Protein AF-A0A7M3M995-F1 (afdb_monomer)

Solvent-accessible surface area (backbone atoms only — not comparable to full-atom values): 3641 Å² total; per-residue (Å²): 113,77,91,50,48,62,61,50,52,51,56,48,37,74,77,39,54,64,48,74,54,74,43,56,62,84,42,58,68,60,51,53,50,43,50,72,70,63,39,50,70,50,77,64,39,69,42,74,98,79,50,44,51,22,20,47,31,37,46,68,65,128

Sequence (62 aa):
FLRRCGKVVNAMLAVYPYLENYVDARNHAARAWLHWLGFTIEDPQPFGIHGLPFHRFHMERK

Structure (mmCIF, N/CA/C/O backbone):
data_AF-A0A7M3M995-F1
#
_entry.id   AF-A0A7M3M995-F1
#
loo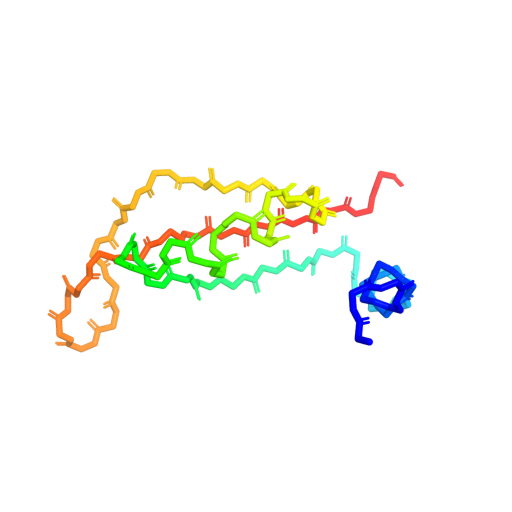p_
_atom_site.group_PDB
_atom_site.id
_atom_site.type_symbol
_atom_site.label_atom_id
_atom_site.label_alt_id
_atom_site.label_comp_id
_atom_site.label_asym_id
_atom_site.label_entity_id
_atom_site.label_seq_id
_atom_site.pdbx_PDB_ins_code
_atom_site.Cartn_x
_atom_site.Cartn_y
_atom_site.Cartn_z
_atom_site.occupancy
_atom_site.B_iso_or_equiv
_atom_site.auth_seq_id
_atom_site.auth_comp_id
_atom_site.auth_asym_id
_atom_site.auth_atom_id
_atom_site.pdbx_PDB_model_num
ATOM 1 N N . PHE A 1 1 ? 3.436 -18.986 -6.057 1.0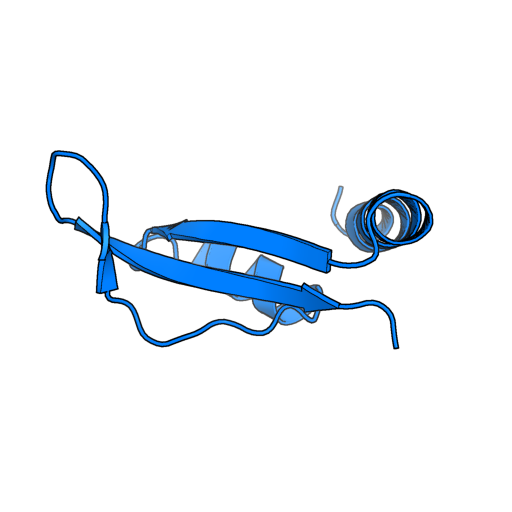0 78.44 1 PHE A N 1
ATOM 2 C CA . PHE A 1 1 ? 2.720 -17.705 -5.891 1.00 78.44 1 PHE A CA 1
ATOM 3 C C . PHE A 1 1 ? 3.684 -16.549 -5.585 1.00 78.44 1 PHE A C 1
ATOM 5 O O . PHE A 1 1 ? 4.061 -15.864 -6.528 1.00 78.44 1 PHE A O 1
ATOM 12 N N . LEU A 1 2 ? 4.203 -16.401 -4.353 1.00 81.06 2 LEU A N 1
ATOM 13 C CA . LEU A 1 2 ? 4.989 -15.228 -3.897 1.00 81.06 2 LEU A CA 1
ATOM 14 C C . LEU A 1 2 ? 6.162 -14.802 -4.805 1.00 81.06 2 LEU A C 1
ATOM 16 O O . LEU A 1 2 ? 6.301 -13.626 -5.121 1.00 81.06 2 LEU A O 1
ATOM 20 N N . ARG A 1 3 ? 6.961 -15.756 -5.310 1.00 82.19 3 ARG A N 1
ATOM 21 C CA . ARG A 1 3 ? 8.120 -15.482 -6.191 1.00 82.19 3 ARG A CA 1
ATOM 22 C C . ARG A 1 3 ? 7.764 -14.810 -7.527 1.00 82.19 3 ARG A C 1
ATOM 24 O O . ARG A 1 3 ? 8.649 -14.291 -8.200 1.00 82.19 3 ARG A O 1
ATOM 31 N N . ARG A 1 4 ? 6.495 -14.856 -7.948 1.00 88.56 4 ARG A N 1
ATOM 32 C CA . ARG A 1 4 ? 6.026 -14.272 -9.216 1.00 88.56 4 ARG A CA 1
ATOM 33 C C . ARG A 1 4 ? 5.318 -12.929 -9.022 1.00 88.56 4 ARG A C 1
ATOM 35 O O . ARG A 1 4 ? 5.240 -12.175 -9.984 1.00 88.56 4 ARG A O 1
ATOM 42 N N . CYS A 1 5 ? 4.874 -12.607 -7.804 1.00 90.81 5 CYS A N 1
ATOM 43 C CA . CYS A 1 5 ? 4.113 -11.390 -7.517 1.00 90.81 5 CYS A CA 1
ATOM 44 C C . CYS A 1 5 ? 4.897 -10.118 -7.869 1.00 90.81 5 CYS A C 1
ATOM 46 O O . CYS A 1 5 ? 4.374 -9.286 -8.599 1.00 90.81 5 CYS A O 1
ATOM 48 N N . GLY A 1 6 ? 6.170 -10.009 -7.467 1.00 90.25 6 GLY A N 1
ATOM 49 C CA . GLY A 1 6 ? 6.990 -8.832 -7.794 1.00 90.25 6 GLY A CA 1
ATOM 50 C C . GLY A 1 6 ? 7.148 -8.596 -9.302 1.00 90.25 6 GLY A C 1
ATOM 51 O O . GLY A 1 6 ? 7.053 -7.467 -9.767 1.00 90.25 6 GLY A O 1
ATOM 52 N N . LYS A 1 7 ? 7.285 -9.664 -10.104 1.00 94.00 7 LYS A N 1
ATOM 53 C CA . LYS A 1 7 ? 7.345 -9.543 -11.574 1.00 94.00 7 LYS A CA 1
ATOM 54 C C . LYS A 1 7 ? 6.039 -9.007 -12.160 1.00 94.00 7 LYS A C 1
ATOM 56 O O . LYS A 1 7 ? 6.076 -8.240 -13.113 1.00 94.00 7 LYS A O 1
ATOM 61 N N . VAL A 1 8 ? 4.902 -9.418 -11.600 1.00 95.31 8 VAL A N 1
ATOM 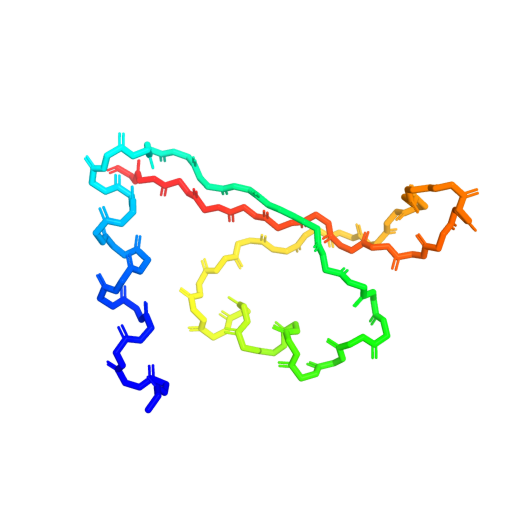62 C CA . VAL A 1 8 ? 3.581 -8.941 -12.029 1.00 95.31 8 VAL A CA 1
ATOM 63 C C . VAL A 1 8 ? 3.384 -7.477 -11.639 1.00 95.31 8 VAL A C 1
ATOM 65 O O . VAL A 1 8 ? 2.969 -6.699 -12.487 1.00 95.31 8 VAL A O 1
ATOM 68 N N . VAL A 1 9 ? 3.753 -7.082 -10.417 1.00 95.25 9 VAL A N 1
ATOM 69 C CA . VAL A 1 9 ? 3.705 -5.674 -9.979 1.00 95.25 9 VAL A CA 1
ATOM 70 C C . VAL A 1 9 ? 4.582 -4.795 -10.875 1.00 95.25 9 VAL A C 1
ATOM 72 O O . VAL A 1 9 ? 4.126 -3.759 -11.344 1.00 95.25 9 VAL A O 1
ATOM 75 N N . ASN A 1 10 ? 5.792 -5.244 -11.223 1.00 94.50 10 ASN A N 1
ATOM 76 C CA . ASN A 1 10 ? 6.658 -4.513 -12.153 1.00 94.50 10 ASN A CA 1
ATOM 77 C C . ASN A 1 10 ? 6.057 -4.405 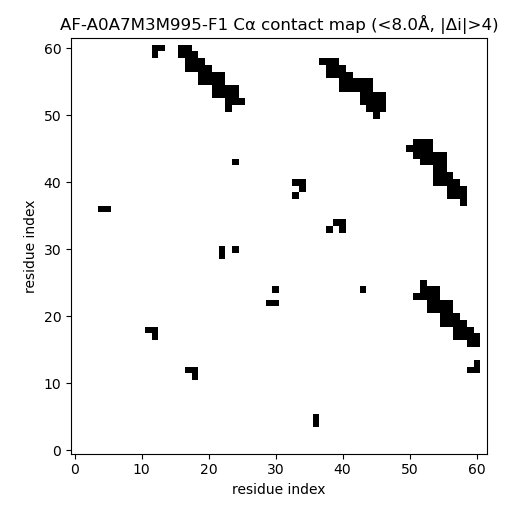-13.563 1.00 94.50 10 ASN A C 1
ATOM 79 O O . ASN A 1 10 ? 6.193 -3.370 -14.208 1.00 9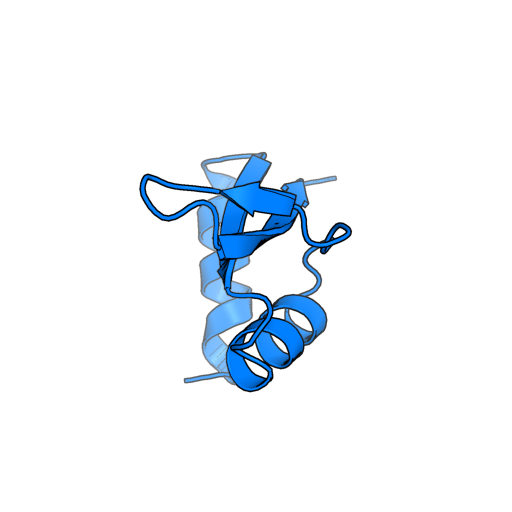4.50 10 ASN A O 1
ATOM 83 N N . ALA A 1 11 ? 5.383 -5.453 -14.046 1.00 95.62 11 ALA A N 1
ATOM 84 C CA . ALA A 1 11 ? 4.685 -5.406 -15.328 1.00 95.62 11 ALA A CA 1
ATOM 85 C C . ALA A 1 11 ? 3.495 -4.432 -15.295 1.00 95.62 11 ALA A C 1
ATOM 87 O O . ALA A 1 11 ? 3.280 -3.707 -16.261 1.00 95.62 11 ALA A O 1
ATOM 88 N N . MET A 1 12 ? 2.761 -4.367 -14.179 1.00 96.06 12 MET A N 1
ATOM 89 C CA . MET A 1 12 ? 1.714 -3.363 -13.970 1.00 96.06 12 MET A CA 1
ATOM 90 C C . MET A 1 12 ? 2.306 -1.949 -13.969 1.00 96.06 12 MET A C 1
ATOM 92 O O . MET A 1 12 ? 1.808 -1.097 -14.695 1.00 96.06 12 MET A O 1
ATOM 96 N N . LEU A 1 13 ? 3.413 -1.727 -13.250 1.00 96.25 13 LEU A N 1
ATOM 97 C CA . LEU A 1 13 ? 4.115 -0.437 -13.197 1.00 96.25 13 LEU A CA 1
ATOM 98 C C . LEU A 1 13 ? 4.708 0.015 -14.536 1.00 96.25 13 LEU A C 1
ATOM 100 O O . LEU A 1 13 ? 4.932 1.205 -14.756 1.00 96.25 13 LEU A O 1
ATOM 104 N N . ALA A 1 14 ? 4.989 -0.922 -15.442 1.00 95.44 14 ALA A N 1
ATOM 105 C CA . ALA A 1 14 ? 5.439 -0.589 -16.787 1.00 95.44 14 ALA A CA 1
ATOM 106 C C . ALA A 1 14 ? 4.343 0.113 -17.609 1.00 95.44 14 ALA A C 1
ATOM 108 O O . ALA A 1 14 ? 4.675 0.896 -18.496 1.00 95.44 14 ALA A O 1
ATOM 109 N N . VAL A 1 15 ? 3.066 -0.152 -17.304 1.00 96.88 15 VAL A N 1
ATOM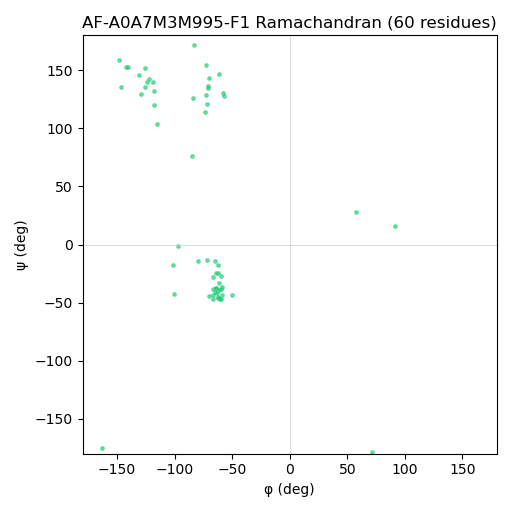 110 C CA . VAL A 1 15 ? 1.894 0.428 -17.983 1.00 96.88 15 VAL A CA 1
ATOM 111 C C . VAL A 1 15 ? 1.294 1.578 -17.171 1.00 96.88 15 VAL A C 1
ATOM 113 O O . VAL A 1 15 ? 0.961 2.620 -17.729 1.00 96.88 15 VAL A O 1
ATOM 116 N N . TYR A 1 16 ? 1.186 1.402 -15.855 1.00 96.75 16 TYR A N 1
ATOM 117 C CA . TYR A 1 16 ? 0.621 2.368 -14.920 1.00 96.75 16 TYR A CA 1
ATOM 118 C C . TYR A 1 16 ? 1.717 2.837 -13.963 1.00 96.75 16 TYR A C 1
ATOM 120 O O . TYR A 1 16 ? 2.057 2.098 -13.044 1.00 96.75 16 TYR A O 1
ATOM 128 N N . PRO A 1 17 ? 2.280 4.045 -14.134 1.00 95.12 17 PRO A N 1
ATOM 129 C CA . PRO A 1 17 ? 3.432 4.490 -13.345 1.00 95.12 17 PRO A CA 1
ATOM 130 C C . PRO A 1 17 ? 3.120 4.653 -11.851 1.00 95.12 17 PRO A C 1
ATOM 132 O O . PRO A 1 17 ? 4.045 4.719 -11.047 1.00 95.12 17 PRO A O 1
ATOM 135 N N . TYR A 1 18 ? 1.838 4.675 -11.484 1.00 97.56 18 TYR A N 1
ATOM 136 C CA . TYR A 1 18 ? 1.355 4.731 -10.115 1.00 97.56 18 TYR A CA 1
ATOM 137 C C . TYR A 1 18 ? 0.318 3.632 -9.883 1.00 97.56 18 TYR A C 1
ATOM 139 O O . TYR A 1 18 ? -0.634 3.491 -10.653 1.00 97.56 18 TYR A O 1
ATOM 147 N N . LEU A 1 19 ? 0.505 2.860 -8.815 1.00 98.25 19 LEU A N 1
ATOM 148 C CA . LEU A 1 19 ? -0.449 1.868 -8.338 1.00 98.25 19 LEU A CA 1
ATOM 149 C C . LEU A 1 19 ? -0.898 2.255 -6.939 1.00 98.25 19 LEU A C 1
ATOM 151 O O . LEU A 1 19 ? -0.057 2.484 -6.073 1.00 98.25 19 LEU A O 1
ATOM 155 N N . GLU A 1 20 ? -2.204 2.242 -6.701 1.00 97.94 20 GLU A N 1
ATOM 156 C CA . GLU A 1 20 ? -2.779 2.421 -5.373 1.00 97.94 20 GLU A CA 1
ATOM 157 C C . GLU A 1 20 ? -3.969 1.497 -5.142 1.00 97.94 20 GLU A C 1
ATOM 159 O O . GLU A 1 20 ? -4.655 1.083 -6.080 1.00 97.94 20 GLU A O 1
ATOM 164 N N . ASN A 1 21 ? -4.201 1.155 -3.878 1.00 97.50 21 ASN A N 1
ATOM 165 C CA . ASN A 1 21 ? -5.430 0.515 -3.430 1.00 97.50 21 ASN A CA 1
ATOM 166 C C . ASN A 1 21 ? -5.560 0.627 -1.900 1.00 97.50 21 ASN A C 1
ATOM 168 O O . ASN A 1 21 ? -4.729 1.237 -1.226 1.00 97.50 21 ASN A O 1
ATOM 172 N N . TYR A 1 22 ? -6.593 -0.003 -1.351 1.00 97.88 22 TYR A N 1
ATOM 173 C CA . TYR A 1 22 ? -6.886 -0.050 0.072 1.00 97.88 22 TYR A CA 1
ATOM 174 C C . TYR A 1 22 ? -6.871 -1.493 0.581 1.00 97.88 22 TYR A C 1
ATOM 176 O O . TYR A 1 22 ? -7.372 -2.409 -0.073 1.00 97.88 22 TYR A O 1
ATOM 184 N N . VAL A 1 23 ? -6.314 -1.706 1.773 1.00 97.69 23 VAL A N 1
ATOM 185 C CA . VAL A 1 23 ? -6.325 -3.001 2.469 1.00 97.69 23 VAL A CA 1
ATOM 186 C C . VAL A 1 23 ? -6.897 -2.846 3.872 1.00 97.69 23 VAL A C 1
ATOM 188 O O . VAL A 1 23 ? -6.548 -1.915 4.590 1.00 97.69 23 VAL A O 1
ATOM 191 N N . ASP A 1 24 ? -7.773 -3.766 4.272 1.00 97.56 24 ASP A N 1
ATOM 192 C CA . ASP A 1 24 ? -8.370 -3.769 5.610 1.00 97.56 24 ASP A CA 1
ATOM 193 C C . ASP A 1 24 ? -7.272 -3.841 6.687 1.00 97.56 24 ASP A C 1
ATOM 195 O O . ASP A 1 24 ? -6.381 -4.696 6.624 1.00 97.56 24 ASP A O 1
ATOM 199 N N . ALA A 1 25 ? -7.336 -2.962 7.690 1.00 97.31 25 ALA A N 1
ATOM 200 C CA . ALA A 1 25 ? -6.334 -2.875 8.753 1.00 97.31 25 ALA A CA 1
ATOM 201 C C . ALA A 1 25 ? -6.186 -4.170 9.566 1.00 97.31 25 ALA A C 1
ATOM 203 O O . ALA A 1 25 ? -5.098 -4.470 10.076 1.00 97.31 25 ALA A O 1
ATOM 204 N N . ARG A 1 26 ? -7.261 -4.963 9.629 1.00 96.38 26 ARG A N 1
ATOM 205 C CA . ARG A 1 26 ? -7.344 -6.248 10.335 1.00 96.38 26 ARG A CA 1
ATOM 206 C C . ARG A 1 26 ? -6.725 -7.391 9.528 1.00 96.38 26 ARG A C 1
ATOM 208 O O . ARG A 1 26 ? -6.455 -8.458 10.074 1.00 96.38 26 ARG A O 1
ATOM 215 N N . ASN A 1 27 ? -6.467 -7.197 8.232 1.00 97.25 27 ASN A N 1
ATOM 216 C CA . ASN A 1 27 ? -5.836 -8.206 7.387 1.00 97.25 27 ASN A CA 1
ATOM 217 C C . ASN A 1 27 ? -4.304 -8.145 7.496 1.00 97.25 27 ASN A C 1
A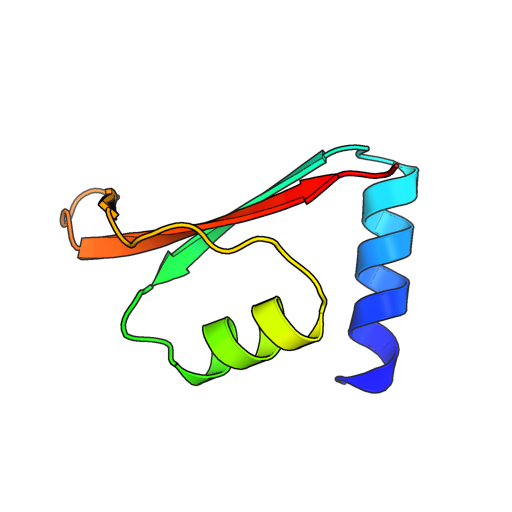TOM 219 O O . ASN A 1 27 ? -3.597 -7.658 6.610 1.00 97.25 27 ASN A O 1
ATOM 223 N N . HIS A 1 28 ? -3.783 -8.670 8.605 1.00 96.50 28 HIS A N 1
ATOM 224 C CA . HIS A 1 28 ? -2.348 -8.679 8.897 1.00 96.50 28 HIS A CA 1
ATOM 225 C C . HIS A 1 28 ? -1.516 -9.401 7.824 1.00 96.50 28 HIS A C 1
ATOM 227 O O . HIS A 1 28 ? -0.424 -8.945 7.486 1.00 96.50 28 HIS A O 1
ATOM 233 N N . ALA A 1 29 ? -2.037 -10.491 7.250 1.00 97.19 29 ALA A N 1
ATOM 234 C CA . ALA A 1 29 ? -1.336 -11.264 6.227 1.00 97.19 29 ALA A CA 1
ATOM 235 C C . ALA A 1 29 ? -1.155 -10.465 4.926 1.00 97.19 29 ALA A C 1
ATOM 237 O O . ALA A 1 29 ? -0.048 -10.402 4.388 1.00 97.19 29 ALA A O 1
ATOM 238 N N . ALA A 1 30 ? -2.217 -9.810 4.442 1.00 96.38 30 ALA A N 1
ATOM 239 C CA . ALA A 1 30 ? -2.139 -8.976 3.245 1.00 96.38 30 ALA A CA 1
ATOM 240 C C . ALA A 1 30 ? -1.222 -7.766 3.459 1.00 96.38 30 ALA A C 1
ATOM 242 O O . ALA A 1 30 ? -0.406 -7.463 2.593 1.00 96.38 30 ALA A O 1
ATOM 243 N N . ARG A 1 31 ? -1.292 -7.121 4.630 1.00 97.19 31 ARG A N 1
ATOM 244 C CA . ARG A 1 31 ? -0.405 -6.000 4.979 1.00 97.19 31 ARG A CA 1
ATOM 245 C C . ARG A 1 31 ? 1.068 -6.403 4.982 1.00 97.19 31 ARG A C 1
ATOM 247 O O . ARG A 1 31 ? 1.885 -5.716 4.376 1.00 97.19 31 ARG A O 1
ATOM 254 N N . ALA A 1 32 ? 1.406 -7.531 5.609 1.00 96.69 32 ALA A N 1
ATOM 255 C CA . ALA A 1 32 ? 2.776 -8.040 5.619 1.00 96.69 32 ALA A CA 1
ATOM 256 C C . ALA A 1 32 ? 3.274 -8.367 4.201 1.00 96.69 32 ALA A C 1
ATOM 258 O O . ALA A 1 32 ? 4.418 -8.074 3.855 1.00 96.69 32 ALA A O 1
ATOM 259 N N . TRP A 1 33 ? 2.403 -8.927 3.357 1.00 97.31 33 TRP A N 1
ATOM 260 C CA . TRP A 1 33 ? 2.719 -9.215 1.961 1.00 97.31 33 TRP A CA 1
ATOM 261 C C . TRP A 1 33 ? 2.928 -7.948 1.117 1.00 97.31 33 TRP A C 1
ATOM 263 O O . TRP A 1 33 ? 3.893 -7.887 0.359 1.00 97.31 33 TRP A O 1
ATOM 273 N N . LEU A 1 34 ? 2.078 -6.928 1.268 1.00 97.25 34 LEU A N 1
ATOM 274 C CA . LEU A 1 34 ? 2.211 -5.638 0.577 1.00 97.25 34 LEU A CA 1
ATOM 275 C C . LEU A 1 34 ? 3.493 -4.905 0.984 1.00 97.25 34 LEU A C 1
ATOM 277 O O . LEU A 1 34 ? 4.212 -4.402 0.121 1.00 97.25 34 LEU A O 1
ATOM 281 N N . HIS A 1 35 ? 3.821 -4.922 2.277 1.00 96.00 35 HIS A N 1
ATOM 282 C CA . HIS A 1 35 ? 5.081 -4.382 2.780 1.00 96.00 35 HIS A CA 1
ATOM 283 C C . HIS A 1 35 ? 6.282 -5.139 2.193 1.00 96.00 35 HIS A C 1
ATOM 285 O O . HIS A 1 35 ? 7.230 -4.523 1.715 1.00 96.00 35 HIS A O 1
ATOM 291 N N . TRP A 1 36 ? 6.233 -6.478 2.152 1.00 96.12 36 TRP A N 1
ATOM 292 C CA . TRP A 1 36 ? 7.278 -7.294 1.518 1.00 96.12 36 TRP A CA 1
ATOM 293 C C . TRP A 1 36 ? 7.428 -7.015 0.012 1.00 96.12 36 TRP A C 1
ATOM 295 O O . TRP A 1 36 ? 8.538 -7.073 -0.512 1.00 96.12 36 TRP A O 1
ATOM 305 N N . LEU A 1 37 ? 6.335 -6.686 -0.683 1.00 95.88 37 LEU A N 1
ATOM 306 C CA . LEU A 1 37 ? 6.364 -6.266 -2.087 1.00 95.88 37 LEU A CA 1
ATOM 307 C C . LEU A 1 37 ? 6.951 -4.861 -2.300 1.00 95.88 37 LEU A C 1
ATOM 309 O O . LEU A 1 37 ? 7.261 -4.528 -3.441 1.00 95.88 37 LEU A O 1
ATOM 313 N N . GLY A 1 38 ? 7.121 -4.063 -1.242 1.00 95.94 38 GLY A N 1
ATOM 314 C CA . GLY A 1 38 ? 7.709 -2.724 -1.297 1.00 95.94 38 GLY A CA 1
ATOM 315 C C . GLY A 1 38 ? 6.707 -1.584 -1.490 1.00 95.94 38 GLY A C 1
ATOM 316 O O . GLY A 1 38 ? 7.115 -0.492 -1.876 1.00 95.94 38 GLY A O 1
ATOM 317 N N . PHE A 1 39 ? 5.409 -1.817 -1.265 1.00 97.88 39 PHE A N 1
ATOM 318 C CA . PHE A 1 39 ? 4.422 -0.734 -1.257 1.00 97.88 39 PHE A CA 1
ATOM 319 C C . PHE A 1 39 ? 4.612 0.158 -0.028 1.00 97.88 39 PHE A C 1
ATOM 321 O O . PHE A 1 39 ? 4.858 -0.334 1.075 1.00 97.88 39 PHE A O 1
ATOM 328 N N . THR A 1 40 ? 4.411 1.461 -0.205 1.00 98.12 40 THR A N 1
ATOM 329 C CA . THR A 1 40 ? 4.197 2.381 0.911 1.00 98.12 40 THR A CA 1
ATOM 330 C C . THR A 1 40 ? 2.800 2.138 1.463 1.00 98.12 40 THR A C 1
ATOM 332 O O . THR A 1 40 ? 1.839 2.121 0.697 1.00 98.12 40 THR A O 1
ATOM 335 N N . ILE A 1 41 ? 2.681 1.933 2.773 1.00 98.12 41 ILE A N 1
ATOM 336 C CA . ILE A 1 41 ? 1.405 1.702 3.456 1.00 98.12 41 ILE A CA 1
ATOM 337 C C . ILE A 1 41 ? 1.206 2.836 4.458 1.00 98.12 41 ILE A C 1
ATOM 339 O O . ILE A 1 41 ? 2.035 3.018 5.347 1.00 98.12 41 ILE A O 1
ATOM 343 N N . GLU A 1 42 ? 0.125 3.590 4.299 1.00 98.12 42 GLU A N 1
ATOM 344 C CA . GLU A 1 42 ? -0.221 4.718 5.165 1.00 98.12 42 GLU A CA 1
ATOM 345 C C . GLU A 1 42 ? -0.953 4.266 6.430 1.00 98.12 42 GLU A C 1
ATOM 347 O O . GLU A 1 42 ? -1.365 3.109 6.561 1.00 98.12 42 GLU A O 1
ATOM 352 N N . ASP A 1 43 ? -1.152 5.195 7.362 1.00 97.75 43 ASP A N 1
ATOM 353 C CA . ASP A 1 43 ? -1.969 4.958 8.547 1.00 97.75 43 ASP A CA 1
ATOM 354 C C . ASP A 1 43 ? -3.424 4.624 8.181 1.00 97.75 43 ASP A C 1
ATOM 356 O O . ASP A 1 43 ? -3.950 5.104 7.170 1.00 97.75 43 ASP A O 1
ATOM 360 N N . PRO A 1 44 ? -4.097 3.773 8.975 1.00 97.50 44 PRO A N 1
ATOM 361 C CA . PRO A 1 44 ? -5.435 3.324 8.643 1.00 97.50 44 PRO A CA 1
ATOM 362 C C . PRO A 1 44 ? -6.441 4.464 8.808 1.00 97.50 44 PRO A C 1
ATOM 364 O O . PRO A 1 44 ? -6.454 5.148 9.830 1.00 97.50 44 PRO A O 1
ATOM 367 N N . GLN A 1 45 ? -7.327 4.616 7.828 1.00 97.38 45 GLN A N 1
ATOM 368 C CA . GLN A 1 45 ? -8.411 5.596 7.834 1.00 97.38 45 GLN A CA 1
ATOM 369 C C . GLN A 1 45 ? -9.761 4.905 7.595 1.00 97.38 45 GLN A C 1
ATOM 371 O O . GLN A 1 45 ? -9.800 3.852 6.948 1.00 97.38 45 GLN A O 1
ATOM 376 N N . PRO A 1 46 ? -10.88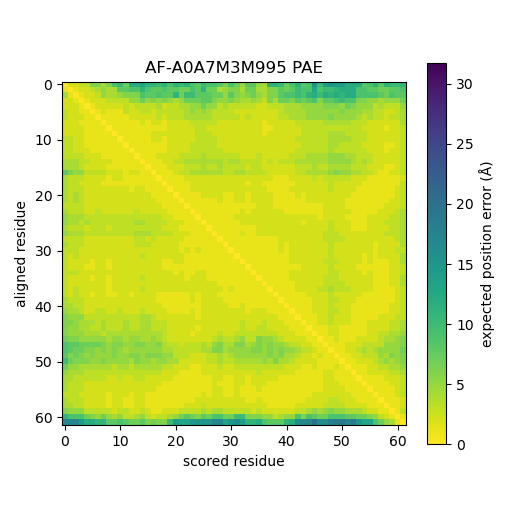0 5.458 8.100 1.00 97.44 46 PRO A N 1
ATOM 377 C CA . PRO A 1 46 ? -12.212 4.964 7.768 1.00 97.44 46 PRO A CA 1
ATOM 378 C C . PRO A 1 46 ? -12.452 4.978 6.252 1.00 97.44 46 PRO A C 1
ATOM 380 O O . PRO A 1 46 ? -12.273 6.007 5.601 1.00 97.44 46 PRO A O 1
ATOM 383 N N . PHE A 1 47 ? -12.877 3.847 5.686 1.00 95.50 47 PHE A N 1
ATOM 384 C CA . PHE A 1 47 ? -13.139 3.714 4.253 1.00 95.50 47 PHE A CA 1
ATOM 385 C C . PHE A 1 47 ? -14.364 2.834 3.958 1.00 95.50 47 PHE A C 1
ATOM 387 O O . PHE A 1 47 ? -14.710 1.922 4.715 1.00 95.50 47 PHE A O 1
ATOM 394 N N . GLY A 1 48 ? -15.013 3.099 2.819 1.00 90.56 48 GLY A N 1
ATOM 395 C CA . GLY A 1 48 ? -16.196 2.374 2.354 1.00 90.56 48 GLY A CA 1
ATOM 396 C C . GLY A 1 48 ? -17.472 2.661 3.156 1.00 90.56 48 GLY A C 1
ATOM 397 O O . GLY A 1 48 ? -17.483 3.438 4.107 1.00 90.56 48 GLY A O 1
ATOM 398 N N . ILE A 1 49 ? -18.569 1.998 2.776 1.00 93.62 49 ILE A N 1
ATOM 399 C CA . ILE A 1 49 ? -19.916 2.239 3.334 1.00 93.62 49 ILE A CA 1
ATOM 400 C C . ILE A 1 49 ? -20.028 1.949 4.838 1.00 93.62 49 ILE A C 1
ATOM 402 O O . ILE A 1 49 ? -20.877 2.511 5.522 1.00 93.62 49 ILE A O 1
ATOM 406 N N . HIS A 1 50 ? -19.160 1.081 5.358 1.00 95.56 50 HIS A N 1
ATOM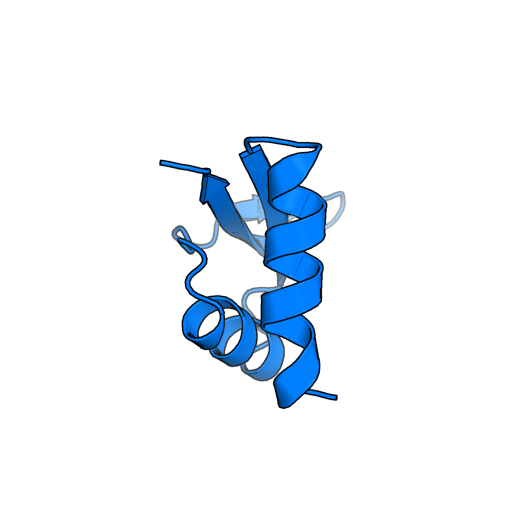 407 C CA . HIS A 1 50 ? -19.139 0.702 6.770 1.00 95.56 50 HIS A CA 1
ATOM 408 C C . HIS A 1 50 ? -18.115 1.492 7.597 1.00 95.56 50 HIS A C 1
ATOM 410 O O . HIS A 1 50 ? -18.008 1.244 8.794 1.00 95.56 50 HIS A O 1
ATOM 416 N N . GLY A 1 51 ? -17.347 2.406 6.984 1.00 95.19 51 GLY A N 1
ATOM 417 C CA . GLY A 1 51 ? -16.352 3.225 7.688 1.00 95.19 51 GLY A CA 1
ATOM 418 C C . GLY A 1 51 ? -15.291 2.409 8.432 1.00 95.19 51 GLY A C 1
ATOM 419 O O . GLY A 1 51 ? -14.768 2.849 9.453 1.00 95.19 51 GLY A O 1
ATOM 420 N N . LEU A 1 52 ? -15.001 1.197 7.958 1.00 97.06 52 LEU A N 1
ATOM 421 C CA . LEU A 1 52 ? -14.023 0.319 8.591 1.00 97.06 52 LEU A CA 1
ATOM 422 C C . LEU A 1 52 ? -12.604 0.848 8.338 1.00 97.06 52 LEU A C 1
ATOM 424 O O . LEU A 1 52 ? -12.387 1.545 7.346 1.00 97.06 52 LEU A O 1
ATOM 428 N N . PRO A 1 53 ? -11.628 0.535 9.206 1.00 97.75 53 PRO A N 1
ATOM 429 C CA . PRO A 1 53 ? -10.263 1.008 9.027 1.00 97.75 53 PRO A CA 1
ATOM 430 C C . PRO A 1 53 ? -9.580 0.282 7.862 1.00 97.75 53 PRO A C 1
ATOM 432 O O . PRO A 1 53 ? -9.414 -0.941 7.887 1.00 97.75 53 PRO A O 1
ATOM 435 N N . PHE A 1 54 ? -9.138 1.041 6.864 1.00 98.38 54 PHE A N 1
ATOM 436 C CA . PHE A 1 54 ? -8.322 0.562 5.752 1.00 98.38 54 PHE A CA 1
ATOM 437 C C . PHE A 1 54 ? -7.034 1.372 5.664 1.00 98.38 54 PHE A C 1
ATOM 439 O O . PHE A 1 54 ? -7.042 2.591 5.810 1.00 98.38 54 PHE A O 1
ATOM 446 N N . HIS A 1 55 ? -5.927 0.700 5.373 1.00 98.06 55 HIS A N 1
ATOM 447 C CA . HIS A 1 55 ? -4.707 1.370 4.955 1.00 98.06 55 HIS A CA 1
ATOM 448 C C . HIS A 1 55 ? -4.776 1.625 3.460 1.00 98.06 55 HIS A C 1
ATOM 450 O O . HIS A 1 55 ? -4.952 0.682 2.681 1.00 98.06 55 HIS A O 1
ATOM 456 N N . ARG A 1 56 ? -4.579 2.878 3.057 1.00 98.19 56 ARG A N 1
ATOM 457 C CA . ARG A 1 56 ? -4.205 3.172 1.679 1.00 98.19 56 ARG A CA 1
ATOM 458 C C . ARG A 1 56 ? -2.767 2.713 1.473 1.00 98.19 56 ARG A C 1
ATOM 460 O O . ARG A 1 56 ? -1.912 2.927 2.334 1.00 98.19 56 ARG A O 1
ATOM 467 N N . PHE A 1 57 ? -2.497 2.061 0.355 1.00 98.38 57 PHE A N 1
ATOM 468 C CA . PHE A 1 57 ? -1.144 1.700 -0.027 1.00 98.38 57 PHE A CA 1
ATOM 469 C C . PHE A 1 57 ? -0.881 2.099 -1.467 1.00 98.38 57 PHE A C 1
ATOM 471 O O . PHE A 1 57 ? -1.781 2.034 -2.305 1.00 98.38 57 PHE A O 1
ATOM 478 N N . HIS A 1 58 ? 0.354 2.495 -1.756 1.00 98.31 58 HIS A N 1
ATOM 479 C CA . HIS A 1 58 ? 0.734 2.917 -3.093 1.00 98.31 58 HIS A CA 1
ATOM 480 C C . HIS A 1 58 ? 2.192 2.604 -3.430 1.00 98.31 58 HIS A C 1
ATOM 482 O O . HIS A 1 58 ? 3.032 2.380 -2.556 1.00 98.31 58 HIS A O 1
ATOM 488 N N . MET A 1 59 ? 2.484 2.555 -4.723 1.00 97.81 59 MET A N 1
ATOM 489 C CA . MET A 1 59 ? 3.819 2.357 -5.273 1.00 97.81 59 MET A CA 1
ATOM 490 C C . MET A 1 59 ? 3.927 3.134 -6.578 1.00 97.81 59 MET A C 1
ATOM 492 O O . MET A 1 59 ? 3.019 3.097 -7.406 1.00 97.81 59 MET A O 1
ATOM 496 N N . GLU A 1 60 ? 5.046 3.824 -6.753 1.00 96.12 60 GLU A N 1
ATOM 497 C CA . GLU A 1 60 ? 5.325 4.637 -7.931 1.00 96.12 60 GLU A CA 1
ATOM 498 C C . GLU A 1 60 ? 6.613 4.161 -8.601 1.00 96.12 60 GLU A C 1
ATOM 500 O O . GLU A 1 60 ? 7.579 3.772 -7.932 1.00 96.12 60 GLU A O 1
ATOM 505 N N . ARG A 1 61 ? 6.625 4.182 -9.935 1.00 88.12 61 ARG A N 1
ATOM 506 C CA . ARG A 1 61 ? 7.831 3.931 -10.714 1.00 88.12 61 ARG A CA 1
ATOM 507 C C . ARG A 1 61 ? 8.744 5.153 -10.602 1.00 88.12 61 ARG A C 1
ATOM 509 O O . ARG A 1 61 ? 8.390 6.220 -11.089 1.00 88.12 61 ARG A O 1
ATOM 516 N N . LYS A 1 62 ? 9.903 4.972 -9.968 1.00 66.00 62 LYS A N 1
ATOM 517 C CA . LYS A 1 62 ? 10.975 5.977 -9.960 1.00 66.00 62 LYS A CA 1
ATOM 518 C C . LYS A 1 62 ? 11.496 6.269 -11.366 1.00 66.00 62 LYS A C 1
ATOM 520 O O . LYS A 1 62 ? 11.457 5.346 -12.218 1.00 66.00 62 LYS A O 1
#

Organism: NCBI:txid54767

pLDDT: mean 94.95, std 5.49, range [66.0, 98.38]

Secondary structure (DSSP, 8-state):
-HHHHHHHHHHHHHH-SEEEEEEETT-HHHHHHHHHHT-EEEEEEEETTTTEEEEEEEEE--

Mean predicted aligned error: 2.78 Å

Nearest PDB structures (foldseek):
  7rb3-assembly1_A  TM=7.915E-01  e=1.084E-02  Homo sapiens
  7mx2-assembly1_A  TM=7.934E-01  e=1.404E-02  Homo sapiens
  8iym-assembly1_A  TM=8.108E-01  e=3.481E-02  Helicobacter pylori 26695
  3bln-assembly1_A-2  TM=7.115E-01  e=9.821E-02  Bacillus cereus ATCC 10987
  3fnc-assembly1_B  TM=6.197E-01  e=2.004E-01  Listeria innocua Clip11262

Foldseek 3Di:
DLVCVLVVVVVVCVVPQKDKDKDAPPCPVVVVSCVVSPWDWDFWFQDDPVRGTIIIIMDGHD

Radius of gyration: 12.35 Å; Cα contacts (8 Å, |Δi|>4): 80; chains: 1; bounding box: 31×24×28 Å